Protein AF-A0A4D4JDH2-F1 (afdb_monomer)

pLDDT: mean 73.22, std 19.83, range [32.31, 95.69]

Solvent-accessible surface area (backbone atoms only — not comparable to full-atom values): 7506 Å² total; per-residue (Å²): 134,79,84,73,73,80,78,72,58,23,30,20,30,28,62,74,84,50,82,80,68,43,58,18,39,25,36,18,48,74,92,53,68,57,30,21,73,70,67,48,62,36,46,77,75,43,63,69,80,74,90,58,71,88,44,46,32,67,64,18,53,53,52,51,47,49,70,76,54,62,78,76,76,87,69,77,74,74,82,71,80,77,70,79,79,64,92,82,72,78,84,78,70,79,75,80,73,90,73,79,87,80,76,78,79,82,83,77,84,87,81,84,136

Radius of gyration: 23.18 Å; Cα contacts (8 Å, |Δi|>4): 120; chains: 1; bounding box: 55×38×65 Å

Structure (mmCIF, N/CA/C/O backbone):
data_AF-A0A4D4JDH2-F1
#
_entry.id   AF-A0A4D4JDH2-F1
#
loop_
_atom_site.group_PDB
_atom_site.id
_atom_site.type_symbol
_atom_site.label_atom_id
_atom_site.label_alt_id
_atom_site.label_comp_id
_atom_site.label_asym_id
_atom_site.label_entity_id
_atom_site.label_seq_id
_atom_site.pdbx_PDB_ins_code
_atom_site.Cartn_x
_atom_site.Cartn_y
_atom_site.Cartn_z
_atom_site.occupancy
_atom_site.B_iso_or_equiv
_atom_site.auth_seq_id
_atom_site.auth_comp_id
_atom_site.auth_asym_id
_atom_site.auth_atom_id
_atom_site.pdbx_PDB_model_num
ATOM 1 N N . MET A 1 1 ? 6.855 10.608 -24.614 1.00 42.31 1 MET A N 1
ATOM 2 C CA . MET A 1 1 ? 6.304 9.907 -23.436 1.00 42.31 1 MET A CA 1
ATOM 3 C C . MET A 1 1 ? 6.889 10.578 -22.211 1.00 42.31 1 MET A C 1
ATOM 5 O O . MET A 1 1 ? 8.093 10.489 -22.017 1.00 42.31 1 MET A O 1
ATOM 9 N N . GLN A 1 2 ? 6.097 11.364 -21.484 1.00 32.31 2 GLN A N 1
ATOM 10 C CA . GLN A 1 2 ? 6.559 11.938 -20.219 1.00 32.31 2 GLN A CA 1
ATOM 11 C C . GLN A 1 2 ? 6.645 10.816 -19.175 1.00 32.31 2 GLN A C 1
ATOM 13 O O . GLN A 1 2 ? 5.776 9.941 -19.187 1.00 32.31 2 GLN A O 1
ATOM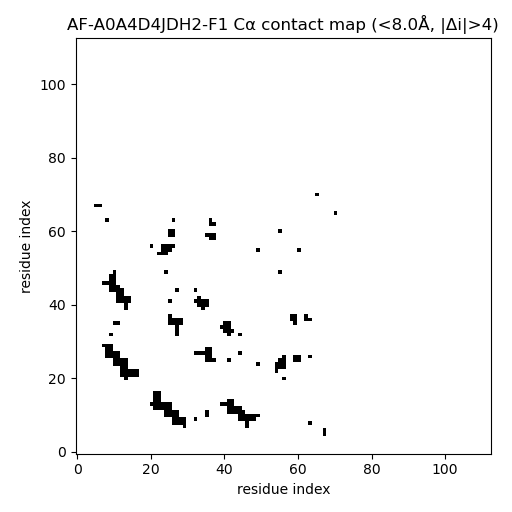 18 N N . PRO A 1 3 ? 7.657 10.815 -18.290 1.00 40.25 3 PRO A N 1
ATOM 19 C CA . PRO A 1 3 ? 7.612 9.990 -17.097 1.00 40.25 3 PRO A CA 1
ATOM 20 C C . PRO A 1 3 ? 6.413 10.469 -16.277 1.00 40.25 3 PRO A C 1
ATOM 22 O O . PRO A 1 3 ? 6.372 11.612 -15.825 1.00 40.25 3 PRO A O 1
ATOM 25 N N . THR A 1 4 ? 5.393 9.624 -16.164 1.00 45.22 4 THR A N 1
ATOM 26 C CA . THR A 1 4 ? 4.302 9.821 -15.212 1.00 45.22 4 THR A CA 1
ATOM 27 C C . THR A 1 4 ? 4.932 10.007 -13.836 1.00 45.22 4 THR A C 1
ATOM 29 O O . THR A 1 4 ? 5.779 9.196 -13.456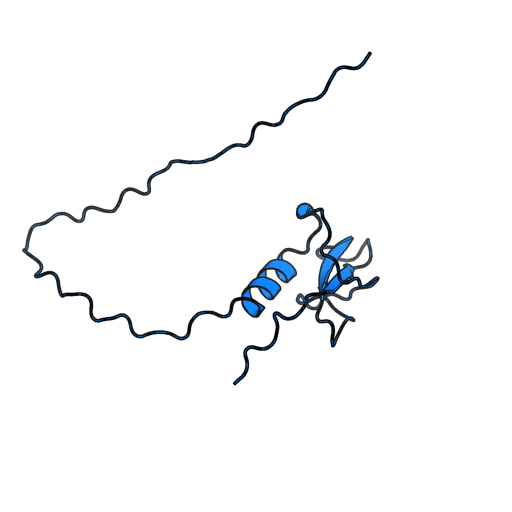 1.00 45.22 4 THR A O 1
ATOM 32 N N . SER A 1 5 ? 4.569 11.075 -13.116 1.00 43.47 5 SER A N 1
ATOM 33 C CA . SER A 1 5 ? 4.935 11.261 -11.706 1.00 43.47 5 SER A CA 1
ATOM 34 C C . SER A 1 5 ? 4.828 9.930 -10.956 1.00 43.47 5 SER A C 1
ATOM 36 O O . SER A 1 5 ? 3.904 9.170 -11.265 1.00 43.47 5 SER A O 1
ATOM 38 N N . PRO A 1 6 ? 5.736 9.619 -10.006 1.00 54.69 6 PRO A N 1
ATOM 39 C CA . PRO A 1 6 ? 5.629 8.385 -9.239 1.00 54.69 6 PRO A CA 1
ATOM 40 C C . PRO A 1 6 ? 4.218 8.331 -8.663 1.00 54.69 6 PRO A C 1
ATOM 42 O O . PRO A 1 6 ? 3.791 9.270 -7.990 1.00 54.69 6 PRO A O 1
ATOM 45 N N . VAL A 1 7 ? 3.474 7.289 -9.036 1.00 62.72 7 VAL A N 1
ATOM 46 C CA . VAL A 1 7 ? 2.085 7.103 -8.626 1.00 62.72 7 VAL A CA 1
ATOM 47 C C . VAL A 1 7 ? 2.080 7.169 -7.105 1.00 62.72 7 VAL A C 1
ATOM 49 O O . VAL A 1 7 ? 2.701 6.338 -6.444 1.00 62.72 7 VAL A O 1
ATOM 52 N N . GLY A 1 8 ? 1.482 8.225 -6.552 1.00 84.56 8 GLY A N 1
ATOM 53 C CA . GLY A 1 8 ? 1.417 8.408 -5.111 1.00 84.56 8 GLY A CA 1
ATOM 54 C C . GLY A 1 8 ? 0.525 7.320 -4.543 1.00 84.56 8 GLY A C 1
ATOM 55 O O . GLY A 1 8 ? -0.687 7.388 -4.699 1.00 84.56 8 GLY A O 1
ATOM 56 N N . TRP A 1 9 ? 1.113 6.288 -3.948 1.00 91.94 9 TRP A N 1
ATOM 57 C CA . TRP A 1 9 ? 0.355 5.203 -3.340 1.00 91.94 9 TRP A CA 1
ATOM 58 C C . TRP A 1 9 ? -0.438 5.702 -2.138 1.00 91.94 9 TRP A C 1
ATOM 60 O O . TRP A 1 9 ? 0.107 6.397 -1.281 1.00 91.94 9 TRP A O 1
ATOM 70 N N . TRP A 1 10 ? -1.702 5.301 -2.056 1.00 95.31 10 TRP A N 1
ATOM 71 C CA . TRP A 1 10 ? -2.514 5.456 -0.855 1.00 95.31 10 TRP A CA 1
ATOM 72 C C . TRP A 1 10 ? -2.497 4.165 -0.041 1.00 95.31 10 TRP A C 1
ATOM 74 O O . TRP A 1 10 ? -1.958 3.138 -0.465 1.00 95.31 10 TRP A O 1
ATOM 84 N N . TRP A 1 11 ? -3.078 4.220 1.149 1.00 95.19 11 TRP A N 1
ATOM 85 C CA . TRP A 1 11 ? -3.095 3.128 2.107 1.00 95.19 11 TRP A CA 1
ATOM 86 C C . TRP A 1 11 ? -4.485 2.976 2.702 1.00 95.19 11 TRP A C 1
ATOM 88 O O . TRP A 1 11 ? -5.167 3.969 2.907 1.00 95.19 11 TRP A O 1
ATOM 98 N N . GLY A 1 12 ? -4.900 1.753 3.006 1.00 94.19 12 GLY A N 1
ATOM 99 C CA . GLY A 1 12 ? -6.153 1.487 3.716 1.00 94.19 12 GLY A CA 1
ATOM 100 C C . GLY A 1 12 ? -6.044 0.240 4.580 1.00 94.19 12 GLY A C 1
ATOM 101 O O . GLY A 1 12 ? -5.135 -0.567 4.388 1.00 94.19 12 GLY A O 1
ATOM 102 N N . THR A 1 13 ? -6.947 0.049 5.536 1.00 93.25 13 THR A N 1
ATOM 103 C CA . THR A 1 13 ? -6.993 -1.189 6.339 1.00 93.25 13 THR A CA 1
ATOM 104 C C . THR A 1 13 ? -8.107 -2.106 5.870 1.00 93.25 13 THR A C 1
ATOM 106 O O . THR A 1 13 ? -9.135 -1.642 5.408 1.00 93.25 13 THR A O 1
ATOM 109 N N . ASN A 1 14 ? -7.953 -3.419 6.003 1.00 89.31 14 ASN A N 1
ATOM 110 C CA . ASN A 1 14 ? -9.099 -4.325 5.915 1.00 89.31 14 ASN A CA 1
ATOM 111 C C . ASN A 1 14 ? -9.683 -4.584 7.314 1.00 89.31 14 ASN A C 1
ATOM 113 O O . ASN A 1 14 ? -8.978 -4.498 8.324 1.00 89.31 14 ASN A O 1
ATOM 117 N N . ARG A 1 15 ? -10.979 -4.924 7.380 1.00 80.81 15 ARG A N 1
ATOM 118 C CA . ARG A 1 15 ? -11.674 -5.126 8.661 1.00 80.81 15 ARG A CA 1
ATOM 119 C C . ARG A 1 15 ? -10.946 -6.141 9.562 1.00 80.81 15 ARG A C 1
ATOM 121 O O . ARG A 1 15 ? -10.543 -7.207 9.080 1.00 80.81 15 ARG A O 1
ATOM 128 N N . PRO A 1 16 ? -10.853 -5.869 10.876 1.00 68.25 16 PRO A N 1
ATOM 129 C CA . PRO A 1 16 ? -10.431 -6.865 11.855 1.00 68.25 16 PRO A CA 1
ATOM 130 C C . PRO A 1 16 ? -11.367 -8.083 11.807 1.00 68.25 16 PRO A C 1
ATOM 132 O O . PRO A 1 16 ? -12.585 -7.921 11.767 1.00 68.25 16 PRO A O 1
ATOM 135 N N . GLY A 1 17 ? -10.810 -9.297 11.796 1.00 65.12 17 GLY A N 1
ATOM 136 C CA . GLY A 1 17 ? -11.586 -10.548 11.745 1.00 65.12 17 GLY A CA 1
ATOM 137 C C . GLY A 1 17 ? -11.899 -11.085 10.342 1.00 65.12 17 GLY A C 1
ATOM 138 O O . GLY A 1 17 ? -12.626 -12.068 10.220 1.00 65.12 17 GLY A O 1
ATOM 139 N N . GLY A 1 18 ? -11.353 -10.474 9.285 1.00 63.06 18 GLY A N 1
ATOM 140 C CA . GLY A 1 18 ? -11.290 -11.093 7.957 1.00 63.06 18 GLY A CA 1
ATOM 141 C C . GLY A 1 18 ? -10.343 -12.301 7.914 1.00 63.06 18 GLY A C 1
ATOM 142 O O . GLY A 1 18 ? -9.695 -12.633 8.902 1.00 63.06 18 GLY A O 1
ATOM 143 N N . THR A 1 19 ? -10.244 -12.954 6.756 1.00 70.94 19 THR A N 1
ATOM 144 C CA . THR A 1 19 ? -9.375 -14.125 6.565 1.00 70.94 19 THR A CA 1
ATOM 145 C C . THR A 1 19 ? -7.888 -13.739 6.579 1.00 70.94 19 THR A C 1
ATOM 147 O O . THR A 1 19 ? -7.239 -13.735 7.622 1.00 70.94 19 THR A O 1
ATOM 150 N N . PHE A 1 20 ? -7.334 -13.400 5.414 1.00 76.75 20 PHE A N 1
ATOM 151 C CA . PHE A 1 20 ? -5.919 -13.105 5.222 1.00 76.75 20 PHE A CA 1
ATOM 152 C C . PHE A 1 20 ? -5.600 -11.645 5.541 1.00 76.75 20 PHE A C 1
ATOM 154 O O . PHE A 1 20 ? -6.341 -10.730 5.180 1.00 76.75 20 PHE A O 1
ATOM 161 N N . TYR A 1 21 ? -4.462 -11.435 6.211 1.00 78.81 21 TYR A N 1
ATOM 162 C CA . TYR A 1 21 ? -3.899 -10.110 6.489 1.00 78.81 21 TYR A CA 1
ATOM 163 C C . TYR A 1 21 ? -4.869 -9.138 7.183 1.00 78.81 21 TYR A C 1
ATOM 165 O O . TYR A 1 21 ? -4.755 -7.933 6.990 1.00 78.81 21 TYR A O 1
ATOM 173 N N . ALA A 1 22 ? -5.829 -9.642 7.966 1.00 82.50 22 ALA A N 1
ATOM 174 C CA . ALA A 1 22 ? -6.817 -8.818 8.662 1.00 82.50 22 ALA A CA 1
ATOM 175 C C . ALA A 1 22 ? -6.158 -7.770 9.573 1.00 82.50 22 ALA A C 1
ATOM 177 O O . ALA A 1 22 ? -5.215 -8.077 10.306 1.00 82.50 22 ALA A O 1
ATOM 178 N N . GLY A 1 23 ? -6.659 -6.534 9.523 1.00 85.19 23 GLY A N 1
ATOM 179 C CA . GLY A 1 23 ? -6.138 -5.400 10.287 1.00 85.19 23 GLY A CA 1
ATOM 180 C C . GLY A 1 23 ? -4.785 -4.869 9.804 1.00 85.19 23 GLY A C 1
ATOM 181 O O . GLY A 1 23 ? -4.218 -3.986 10.449 1.00 85.19 23 GLY A O 1
ATOM 182 N N . ARG A 1 24 ? -4.244 -5.387 8.694 1.00 91.94 24 ARG A N 1
ATOM 183 C CA . ARG A 1 24 ? -3.017 -4.858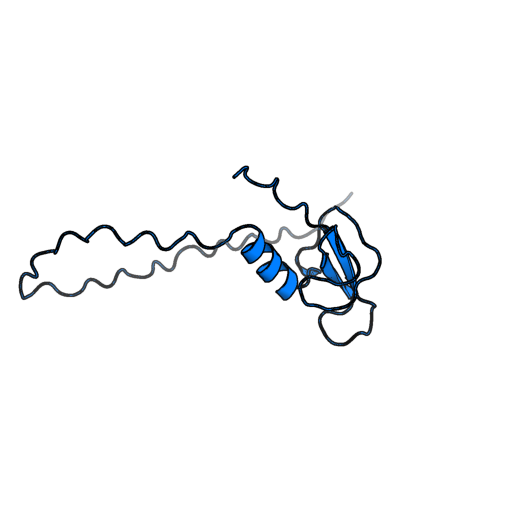 8.088 1.00 91.94 24 ARG A CA 1
ATOM 184 C C . ARG A 1 24 ? -3.340 -3.708 7.144 1.00 91.94 24 ARG A C 1
ATOM 186 O O . ARG A 1 24 ? -4.433 -3.627 6.590 1.00 91.94 24 ARG A O 1
ATOM 193 N N . ALA A 1 25 ? -2.359 -2.836 6.949 1.00 94.38 25 ALA A N 1
ATOM 194 C CA . ALA A 1 25 ? -2.429 -1.775 5.962 1.00 94.38 25 ALA A CA 1
ATOM 195 C C . ALA A 1 25 ? -2.083 -2.312 4.569 1.00 94.38 25 ALA A C 1
ATOM 197 O O . ALA A 1 25 ? -1.064 -2.975 4.367 1.00 94.38 25 ALA A O 1
ATOM 198 N N . HIS A 1 26 ? -2.926 -1.997 3.601 1.00 95.38 26 HIS A N 1
ATOM 199 C CA . HIS A 1 26 ? -2.822 -2.378 2.202 1.00 95.38 26 HIS A CA 1
ATOM 200 C C . HIS A 1 26 ? -2.460 -1.161 1.371 1.00 95.38 26 HIS A C 1
ATOM 202 O O . HIS A 1 26 ? -2.873 -0.054 1.700 1.00 95.38 26 HIS A O 1
ATOM 208 N N . VAL A 1 27 ? -1.708 -1.376 0.294 1.00 95.69 27 VAL A N 1
ATOM 209 C CA . VAL A 1 27 ? -1.432 -0.336 -0.702 1.00 95.69 27 VAL A CA 1
ATOM 210 C C . VAL A 1 27 ? -2.635 -0.223 -1.621 1.00 95.69 27 VAL A C 1
ATOM 212 O O . VAL A 1 27 ? -3.161 -1.243 -2.059 1.00 95.69 27 VAL A O 1
ATOM 215 N N . VAL A 1 28 ? -3.049 1.002 -1.911 1.00 95.56 28 VAL A N 1
ATOM 216 C CA . VAL A 1 28 ? -4.285 1.334 -2.611 1.00 95.56 28 VAL A CA 1
ATOM 217 C C . VAL A 1 28 ? -3.973 2.286 -3.764 1.00 95.56 28 VAL A C 1
ATOM 219 O O . VAL A 1 28 ? -3.154 3.200 -3.632 1.00 95.56 28 VAL A O 1
ATOM 222 N N . GLN A 1 29 ? -4.627 2.065 -4.903 1.00 93.19 29 GLN A N 1
ATOM 223 C CA . GLN A 1 29 ? -4.584 2.982 -6.037 1.00 93.19 29 GLN A CA 1
ATOM 224 C C . GLN A 1 29 ? -5.496 4.196 -5.775 1.00 93.19 29 GLN A C 1
ATOM 226 O O . GLN A 1 29 ? -6.667 3.991 -5.449 1.00 93.19 29 GLN A O 1
ATOM 231 N N . PRO A 1 30 ? -5.010 5.448 -5.911 1.00 90.56 30 PRO A N 1
ATOM 232 C CA . PRO A 1 30 ? -5.817 6.639 -5.620 1.00 90.56 30 PRO A CA 1
ATOM 233 C C . PRO A 1 30 ? -7.082 6.767 -6.473 1.00 90.56 30 PRO A C 1
ATOM 235 O O . PRO A 1 30 ? -8.096 7.282 -6.011 1.00 90.56 30 PRO A O 1
ATOM 238 N N . ASP A 1 31 ? -7.033 6.299 -7.720 1.00 89.81 31 ASP A N 1
ATOM 239 C CA . ASP A 1 31 ? -8.154 6.316 -8.659 1.00 89.81 31 ASP A CA 1
ATOM 240 C C . ASP A 1 31 ? -9.204 5.237 -8.357 1.00 89.81 31 ASP A C 1
ATOM 242 O O . ASP A 1 31 ? -10.360 5.383 -8.756 1.00 89.81 31 ASP A O 1
ATOM 246 N N . GLN A 1 32 ? -8.837 4.181 -7.621 1.00 87.06 32 GLN A N 1
ATOM 247 C CA . GLN A 1 32 ? -9.740 3.089 -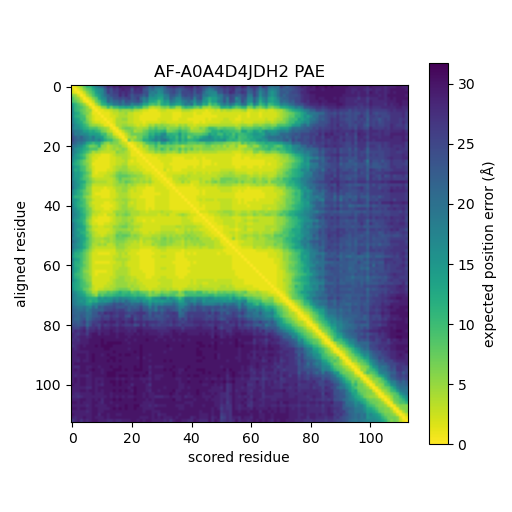7.241 1.00 87.06 32 GLN A CA 1
ATOM 248 C C . GLN A 1 32 ? -9.561 2.666 -5.774 1.00 87.06 32 GLN A C 1
ATOM 250 O O . GLN A 1 32 ? -9.120 1.549 -5.486 1.00 87.06 32 GLN A O 1
ATOM 255 N N . PRO A 1 33 ? -9.958 3.513 -4.804 1.00 87.75 33 PRO A N 1
ATOM 256 C CA . PRO A 1 33 ? -9.589 3.319 -3.409 1.00 87.75 33 PRO A CA 1
ATOM 257 C C . PRO A 1 33 ? -10.477 2.329 -2.635 1.00 87.75 33 PRO A C 1
ATOM 259 O O . PRO A 1 33 ? -10.660 2.462 -1.430 1.00 87.75 33 PRO A O 1
ATOM 262 N N . MET A 1 34 ? -11.077 1.352 -3.317 1.00 91.06 34 MET A N 1
ATOM 263 C CA . MET A 1 34 ? -12.019 0.395 -2.710 1.00 91.06 34 MET A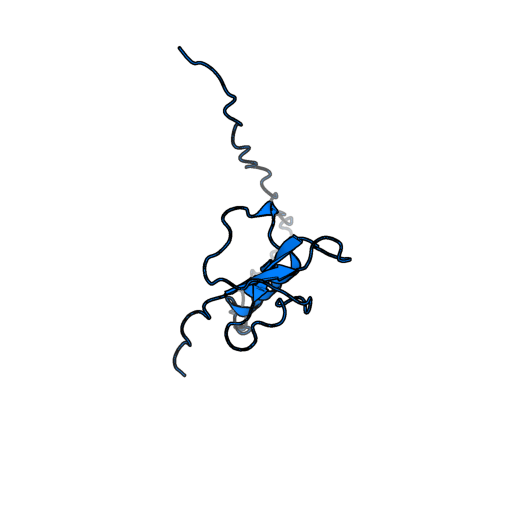 CA 1
ATOM 264 C C . MET A 1 34 ? -11.352 -0.927 -2.308 1.00 91.06 34 MET A C 1
ATOM 266 O O . MET A 1 34 ? -11.882 -1.674 -1.483 1.00 91.06 34 MET A O 1
ATOM 270 N N . ALA A 1 35 ? -10.189 -1.227 -2.885 1.00 93.81 35 ALA A N 1
ATOM 271 C CA . ALA A 1 35 ? -9.442 -2.447 -2.622 1.00 93.81 35 ALA A CA 1
ATOM 272 C C . ALA A 1 35 ? -7.938 -2.171 -2.572 1.00 93.81 35 ALA A C 1
ATOM 274 O O . ALA A 1 35 ? -7.424 -1.263 -3.227 1.00 93.81 35 ALA A O 1
ATOM 275 N N . GLY A 1 36 ? -7.229 -2.985 -1.794 1.00 94.31 36 GLY A N 1
ATOM 276 C CA . GLY A 1 36 ? -5.780 -3.044 -1.870 1.00 94.31 36 GLY A CA 1
ATOM 277 C C . GLY A 1 36 ? -5.323 -3.660 -3.192 1.00 94.31 36 GLY A C 1
ATOM 278 O O . GLY A 1 36 ? -6.083 -4.373 -3.846 1.00 94.31 36 GLY A O 1
ATOM 279 N N . LEU A 1 37 ? -4.051 -3.482 -3.548 1.00 94.75 37 LEU A N 1
ATOM 280 C CA . LEU A 1 37 ? -3.453 -4.123 -4.728 1.00 94.75 37 LEU A CA 1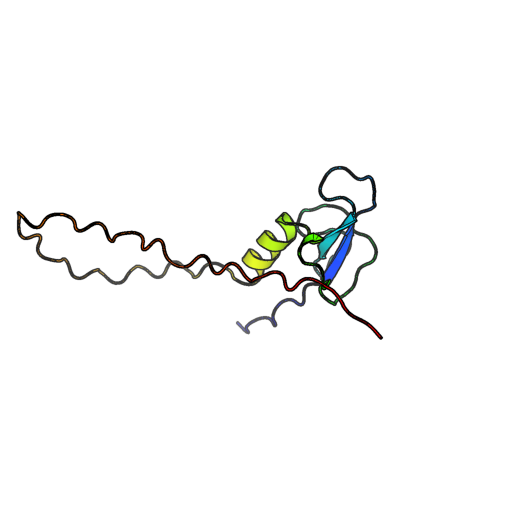
ATOM 281 C C . LEU A 1 37 ? -3.590 -5.655 -4.715 1.00 94.75 37 LEU A C 1
ATOM 283 O O . LEU A 1 37 ? -3.662 -6.277 -5.769 1.00 94.75 37 LEU A O 1
ATOM 287 N N . CYS A 1 38 ? -3.665 -6.265 -3.529 1.00 93.75 38 CYS A N 1
ATOM 288 C CA . CYS A 1 38 ? -3.922 -7.698 -3.361 1.00 93.75 38 CYS A CA 1
ATOM 289 C C . CYS A 1 38 ? -5.378 -8.122 -3.657 1.00 93.75 38 CYS A C 1
ATOM 291 O O . CYS A 1 38 ? -5.703 -9.302 -3.555 1.00 93.75 38 CYS A O 1
ATOM 293 N N . GLY A 1 39 ? -6.271 -7.181 -3.977 1.00 92.19 39 GLY A N 1
ATOM 294 C CA . GLY A 1 39 ? -7.689 -7.424 -4.251 1.00 92.19 39 GLY A CA 1
ATOM 295 C C . GLY A 1 39 ? -8.578 -7.517 -3.009 1.00 92.19 39 GLY A C 1
ATOM 296 O O . GLY A 1 39 ? -9.794 -7.643 -3.140 1.00 92.19 39 GLY A O 1
ATOM 297 N N . LEU A 1 40 ? -8.012 -7.440 -1.799 1.00 92.50 40 LEU A N 1
ATOM 298 C CA . LEU A 1 40 ? -8.807 -7.425 -0.573 1.00 92.50 40 LEU A CA 1
ATOM 299 C C . LEU A 1 40 ? -9.495 -6.066 -0.376 1.00 92.50 40 LEU A C 1
ATOM 301 O O . LEU A 1 40 ? -8.874 -5.029 -0.625 1.00 92.50 40 LEU A O 1
ATOM 305 N N . PRO A 1 41 ? -10.750 -6.054 0.108 1.00 92.06 41 PRO A N 1
ATOM 306 C CA . PRO A 1 41 ? -11.467 -4.816 0.372 1.00 92.06 41 PRO A CA 1
ATOM 307 C C . PRO A 1 41 ? -10.785 -4.036 1.495 1.00 92.06 41 PRO A C 1
ATOM 309 O O . PRO A 1 41 ? -10.358 -4.616 2.499 1.00 92.06 41 PRO A O 1
ATOM 312 N N . VAL A 1 42 ? -10.730 -2.717 1.334 1.00 92.69 42 VAL A N 1
ATOM 313 C CA . VAL A 1 42 ? -10.164 -1.800 2.328 1.00 92.69 42 VAL A CA 1
ATOM 314 C C . VAL A 1 42 ? -11.203 -0.775 2.776 1.00 92.69 42 VAL A C 1
ATOM 316 O O . VAL A 1 42 ? -12.125 -0.428 2.044 1.00 92.69 42 VAL A O 1
ATOM 319 N N . SER A 1 43 ? -11.047 -0.301 4.000 1.00 89.62 43 SER A N 1
ATOM 320 C CA . SER A 1 43 ? -11.709 0.853 4.588 1.00 89.62 43 SER A CA 1
ATOM 321 C C . SER A 1 43 ? -10.656 1.829 5.102 1.00 89.62 43 SER A C 1
ATOM 323 O O . SER A 1 43 ? -9.483 1.466 5.232 1.00 89.62 43 SER A O 1
ATOM 325 N N . ASP A 1 44 ? -11.107 3.049 5.409 1.00 88.75 44 ASP A N 1
ATOM 326 C CA . ASP A 1 44 ? -10.300 4.111 6.012 1.00 88.75 44 ASP A CA 1
ATOM 327 C C . ASP A 1 44 ? -9.056 4.382 5.164 1.00 88.75 44 ASP A C 1
ATOM 329 O O . ASP A 1 44 ? -7.992 3.868 5.454 1.00 88.75 44 ASP A O 1
ATOM 333 N N . VAL A 1 45 ? -9.186 5.112 4.057 1.00 93.44 45 VAL A N 1
ATOM 334 C CA . VAL A 1 45 ? -8.065 5.319 3.127 1.00 93.44 45 VAL A CA 1
ATOM 335 C C . VAL A 1 45 ? -7.334 6.620 3.452 1.00 93.44 45 VAL A C 1
ATOM 337 O O . VAL A 1 45 ? -7.967 7.645 3.701 1.00 93.44 45 VAL A O 1
ATOM 340 N N . TRP A 1 46 ? -6.003 6.589 3.451 1.00 93.69 46 TRP A N 1
ATOM 341 C CA . TRP A 1 46 ? -5.145 7.731 3.758 1.00 93.69 46 TRP A CA 1
ATOM 342 C C . TRP A 1 46 ? -3.883 7.739 2.876 1.00 93.69 46 TRP A C 1
ATOM 344 O O . TRP A 1 46 ? -3.433 6.707 2.383 1.00 93.69 46 TRP A O 1
ATOM 354 N N . GLU A 1 47 ? -3.290 8.915 2.660 1.00 92.50 47 GLU A N 1
ATOM 355 C CA . GLU A 1 47 ? -2.162 9.074 1.723 1.00 92.50 47 GLU A CA 1
ATOM 356 C C . GLU A 1 47 ? -0.817 8.644 2.326 1.00 92.50 47 GLU A C 1
ATOM 358 O O . GLU A 1 47 ? 0.049 8.091 1.650 1.00 92.50 47 GLU A O 1
ATOM 363 N N . LEU A 1 48 ? -0.621 8.906 3.620 1.00 89.75 48 LEU A N 1
ATOM 364 C CA . LEU A 1 48 ? 0.668 8.709 4.277 1.00 89.75 48 LEU A CA 1
ATOM 365 C C . LEU A 1 48 ? 0.945 7.238 4.588 1.00 89.75 48 LEU A C 1
ATOM 367 O O . LEU A 1 48 ? 0.133 6.534 5.178 1.00 89.75 48 LEU A O 1
ATOM 371 N N . ARG A 1 49 ? 2.154 6.769 4.288 1.00 89.19 49 ARG A N 1
ATOM 372 C CA . ARG A 1 49 ? 2.550 5.407 4.653 1.00 89.19 49 ARG A CA 1
ATOM 373 C C . ARG A 1 49 ? 2.522 5.213 6.180 1.00 89.19 49 ARG A C 1
ATOM 375 O O . ARG A 1 49 ? 3.110 6.025 6.895 1.00 89.19 49 ARG A O 1
ATOM 382 N N . PRO A 1 50 ? 1.927 4.119 6.690 1.00 87.44 50 PRO A N 1
ATOM 383 C CA . PRO A 1 50 ? 2.007 3.776 8.105 1.00 87.44 50 PRO A CA 1
ATOM 384 C C . PRO A 1 50 ? 3.460 3.598 8.569 1.00 87.44 50 PRO A C 1
ATOM 386 O O . PRO A 1 50 ? 4.250 2.975 7.855 1.00 87.44 50 PRO A O 1
ATOM 389 N N . PRO A 1 51 ? 3.817 4.073 9.773 1.00 85.50 51 PRO A N 1
ATOM 390 C CA . PRO A 1 51 ? 5.194 4.015 10.265 1.00 85.50 51 PRO A CA 1
ATOM 391 C C . PRO A 1 51 ? 5.649 2.594 10.637 1.00 85.50 51 PRO A C 1
ATOM 393 O O . PRO A 1 51 ? 6.844 2.324 10.629 1.00 85.50 51 PRO A O 1
ATOM 396 N N . SER A 1 52 ? 4.708 1.693 10.938 1.00 87.94 52 SER A N 1
ATOM 397 C CA . SER A 1 52 ? 4.957 0.311 11.371 1.00 87.94 52 SER A CA 1
ATOM 398 C C . SER A 1 52 ? 5.021 -0.666 10.185 1.00 87.94 52 SER A C 1
ATOM 400 O O . SER A 1 52 ? 3.963 -1.089 9.698 1.00 87.94 52 SER A O 1
ATOM 402 N N . PRO A 1 53 ? 6.215 -1.070 9.707 1.00 85.25 53 PRO A N 1
ATOM 403 C CA . PRO A 1 53 ? 6.354 -1.976 8.565 1.00 85.25 53 PRO A CA 1
ATOM 404 C C . PRO A 1 53 ? 5.747 -3.367 8.809 1.00 85.25 53 PRO A C 1
ATOM 406 O O . PRO A 1 53 ? 5.231 -3.990 7.884 1.00 85.25 53 PRO A O 1
ATOM 409 N N . GLU A 1 54 ? 5.747 -3.848 10.051 1.00 85.94 54 GLU A N 1
ATOM 410 C CA . GLU A 1 54 ? 5.210 -5.150 10.453 1.00 85.94 54 GLU A CA 1
ATOM 411 C C . GLU A 1 54 ? 3.692 -5.268 10.261 1.00 85.94 54 GLU A C 1
ATOM 413 O O . GLU A 1 54 ? 3.160 -6.377 10.139 1.00 85.94 54 GLU A O 1
ATOM 418 N N . ARG A 1 55 ? 2.997 -4.125 10.186 1.00 89.00 55 ARG A N 1
ATOM 419 C CA . ARG A 1 55 ? 1.549 -4.039 9.962 1.00 89.00 55 ARG A CA 1
ATOM 420 C C . ARG A 1 55 ? 1.173 -3.889 8.494 1.00 89.00 55 ARG A C 1
ATOM 422 O O . ARG A 1 55 ? -0.011 -3.786 8.196 1.00 89.00 55 ARG A O 1
ATOM 429 N N . LEU A 1 56 ? 2.135 -3.890 7.575 1.00 93.38 56 LEU A N 1
ATOM 430 C CA . LEU A 1 56 ? 1.847 -3.818 6.146 1.00 93.38 56 LEU A CA 1
ATOM 431 C C . LEU A 1 56 ? 1.449 -5.198 5.601 1.00 93.38 56 LEU A C 1
ATOM 433 O O . LEU A 1 56 ? 1.890 -6.246 6.089 1.00 93.38 56 LEU A O 1
ATOM 437 N N . CYS A 1 57 ? 0.587 -5.200 4.589 1.00 94.25 57 CYS A N 1
ATOM 438 C CA . CYS A 1 57 ? 0.254 -6.378 3.804 1.00 94.25 57 CYS A CA 1
ATOM 439 C C . CYS A 1 57 ? 1.435 -6.713 2.873 1.00 94.25 57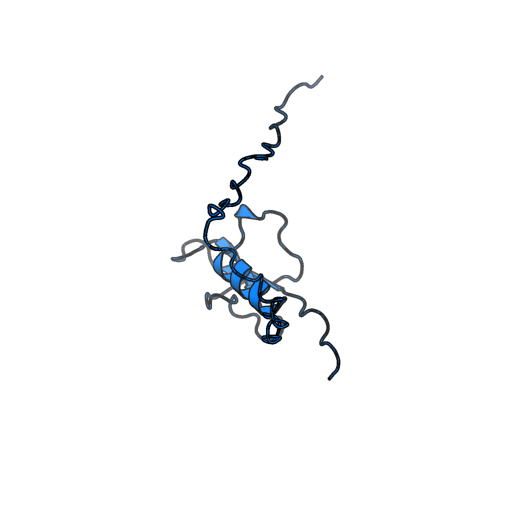 CYS A C 1
ATOM 441 O O . CYS A 1 57 ? 1.794 -5.879 2.036 1.00 94.25 57 CYS A O 1
ATOM 443 N N . PRO A 1 58 ? 2.054 -7.901 2.999 1.00 93.81 58 PRO A N 1
ATOM 444 C CA . PRO A 1 58 ? 3.256 -8.241 2.240 1.00 93.81 58 PRO A CA 1
ATOM 445 C C . PRO A 1 58 ? 2.997 -8.306 0.729 1.00 93.81 58 PRO A C 1
ATOM 447 O O . PRO A 1 58 ? 3.814 -7.802 -0.039 1.00 93.81 58 PRO A O 1
ATOM 450 N N . ASP A 1 59 ? 1.844 -8.827 0.304 1.00 95.06 59 ASP A N 1
ATOM 451 C CA . ASP A 1 59 ? 1.486 -8.920 -1.117 1.00 95.06 59 ASP A CA 1
ATOM 452 C C . ASP A 1 59 ? 1.367 -7.533 -1.750 1.00 95.06 59 ASP A C 1
ATOM 454 O O . ASP A 1 59 ? 1.936 -7.264 -2.808 1.00 95.06 59 ASP A O 1
ATOM 458 N N . CYS A 1 60 ? 0.698 -6.608 -1.056 1.00 94.62 60 CYS A N 1
ATOM 459 C CA . CYS A 1 60 ? 0.599 -5.217 -1.485 1.00 94.62 60 CYS A CA 1
ATOM 460 C C . CYS A 1 60 ? 1.976 -4.549 -1.600 1.00 94.62 60 CYS A C 1
ATOM 462 O O . CYS A 1 60 ? 2.192 -3.785 -2.537 1.00 94.62 60 CYS A O 1
ATOM 464 N N . CYS A 1 61 ? 2.915 -4.839 -0.691 1.00 93.00 61 CYS A N 1
ATOM 465 C CA . CYS A 1 61 ? 4.276 -4.305 -0.767 1.00 93.00 61 CYS A CA 1
ATOM 466 C C . CYS A 1 61 ? 5.011 -4.784 -2.027 1.00 93.00 61 CYS A C 1
ATOM 468 O O . CYS A 1 61 ? 5.628 -3.972 -2.716 1.00 93.00 61 CYS A O 1
ATOM 470 N N . VAL A 1 62 ? 4.936 -6.080 -2.351 1.00 93.44 62 VAL A N 1
ATOM 471 C CA . VAL A 1 62 ? 5.580 -6.634 -3.555 1.00 93.44 62 VAL A CA 1
ATOM 472 C C . VAL A 1 62 ? 4.952 -6.049 -4.816 1.00 93.44 62 VAL A C 1
ATOM 474 O O . VAL A 1 62 ? 5.670 -5.559 -5.686 1.00 93.44 62 VAL A O 1
ATOM 477 N N . LEU A 1 63 ? 3.620 -6.027 -4.896 1.00 94.06 63 LEU A N 1
ATOM 478 C CA . LEU A 1 63 ? 2.902 -5.484 -6.050 1.00 94.06 63 LEU A CA 1
ATOM 479 C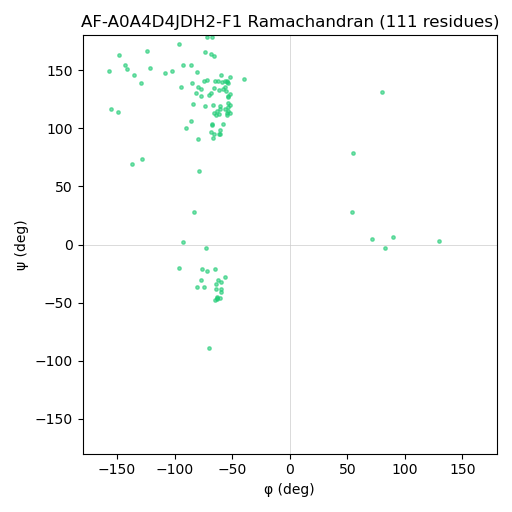 C . LEU A 1 63 ? 3.225 -3.999 -6.268 1.00 94.06 63 LEU A C 1
ATOM 481 O O . LEU A 1 63 ? 3.579 -3.607 -7.381 1.00 94.06 63 LEU A O 1
ATOM 485 N N . ALA A 1 64 ? 3.208 -3.189 -5.207 1.00 92.00 64 ALA A N 1
ATOM 486 C CA . ALA A 1 64 ? 3.564 -1.773 -5.282 1.00 92.00 64 ALA A CA 1
ATOM 487 C C . ALA A 1 64 ? 5.004 -1.564 -5.772 1.00 92.00 64 ALA A C 1
ATOM 489 O O . ALA A 1 64 ? 5.250 -0.692 -6.607 1.00 92.00 64 ALA A O 1
ATOM 490 N N . MET A 1 65 ? 5.953 -2.386 -5.309 1.00 91.00 65 MET A N 1
ATOM 491 C CA . MET A 1 65 ? 7.339 -2.351 -5.784 1.00 91.00 65 MET A CA 1
ATOM 492 C C . MET A 1 65 ? 7.437 -2.697 -7.271 1.00 91.00 65 MET A C 1
ATOM 494 O O . MET A 1 65 ? 8.079 -1.961 -8.013 1.00 91.00 65 MET A O 1
ATOM 498 N N . THR A 1 66 ? 6.766 -3.758 -7.729 1.00 90.19 66 THR A N 1
ATOM 499 C CA . THR A 1 66 ? 6.786 -4.143 -9.153 1.00 90.19 66 THR A CA 1
ATOM 500 C C . THR A 1 66 ? 6.159 -3.088 -10.064 1.00 90.19 66 THR A C 1
ATOM 502 O O . THR A 1 66 ? 6.635 -2.878 -11.176 1.00 90.19 66 THR A O 1
ATOM 505 N N . ALA A 1 67 ? 5.129 -2.389 -9.583 1.00 88.62 67 ALA A N 1
ATOM 506 C CA . ALA A 1 67 ? 4.489 -1.305 -10.318 1.00 88.62 67 ALA A CA 1
ATOM 507 C C . ALA A 1 67 ? 5.340 -0.024 -10.334 1.00 88.62 67 ALA A C 1
ATOM 509 O O . ALA A 1 67 ? 5.377 0.679 -11.340 1.00 88.62 67 ALA A O 1
ATOM 510 N N . SER A 1 68 ? 6.041 0.273 -9.236 1.00 88.06 68 SER A N 1
ATOM 511 C CA . SER A 1 68 ? 6.891 1.469 -9.116 1.00 88.06 68 SER A CA 1
ATOM 512 C C . SER A 1 68 ? 8.227 1.316 -9.846 1.00 88.06 68 SER A C 1
ATOM 514 O O . SER A 1 68 ? 8.790 2.296 -10.328 1.00 88.06 68 SER A O 1
ATOM 516 N N . TYR A 1 69 ? 8.729 0.084 -9.926 1.00 87.06 69 TYR A N 1
ATOM 517 C CA . TYR A 1 69 ? 10.015 -0.263 -10.519 1.00 87.06 69 TYR A CA 1
ATOM 518 C C . TYR A 1 69 ? 9.817 -1.393 -11.534 1.00 87.06 69 TYR A C 1
ATOM 520 O O . TYR A 1 69 ? 10.159 -2.546 -11.249 1.00 87.06 69 TYR A O 1
ATOM 528 N N . PRO A 1 70 ? 9.240 -1.092 -12.713 1.00 79.62 70 PRO A N 1
ATOM 529 C CA . PRO A 1 70 ? 9.086 -2.094 -13.752 1.00 79.62 70 PRO A CA 1
ATOM 530 C C . PRO A 1 70 ? 10.464 -2.639 -14.157 1.00 79.62 70 PRO A C 1
ATOM 532 O O . PRO A 1 70 ? 11.449 -1.890 -14.153 1.00 79.62 70 PRO A O 1
ATOM 535 N N . PRO A 1 71 ? 10.561 -3.934 -14.509 1.00 78.75 71 PRO A N 1
ATOM 536 C CA . PRO A 1 71 ? 11.817 -4.506 -14.964 1.00 78.75 71 PRO A CA 1
ATOM 537 C C . PRO A 1 71 ? 12.332 -3.716 -16.166 1.00 78.75 71 PRO A C 1
ATOM 539 O O . PRO A 1 71 ? 11.557 -3.312 -17.038 1.00 78.75 71 PRO A O 1
ATOM 542 N N . PHE A 1 72 ? 13.649 -3.504 -16.217 1.00 73.38 72 PHE A N 1
ATOM 543 C CA . PHE A 1 72 ? 14.263 -2.910 -17.395 1.00 73.38 72 PHE A CA 1
ATOM 544 C C . PHE A 1 72 ? 13.877 -3.737 -18.626 1.00 73.38 72 PHE A C 1
ATOM 546 O O . PHE A 1 72 ? 13.848 -4.972 -18.542 1.00 73.38 72 PHE A O 1
ATOM 553 N N . PRO A 1 73 ? 13.590 -3.087 -19.769 1.00 75.81 73 PRO A N 1
ATOM 554 C CA . PRO A 1 73 ? 13.449 -3.821 -21.015 1.00 75.81 73 PRO A CA 1
ATOM 555 C C . PRO A 1 73 ? 14.699 -4.689 -21.194 1.00 75.81 73 PRO A C 1
ATOM 557 O O . PRO A 1 73 ? 15.784 -4.259 -20.788 1.00 75.81 73 PRO A O 1
ATOM 560 N N . PRO A 1 74 ? 14.574 -5.904 -21.751 1.00 73.50 74 PRO A N 1
ATOM 561 C CA . PRO A 1 74 ? 15.720 -6.771 -21.955 1.00 73.50 74 PRO A CA 1
ATOM 562 C C . PRO A 1 74 ? 16.689 -6.070 -22.905 1.00 73.50 74 PRO A C 1
ATOM 564 O O . PRO A 1 74 ? 16.545 -6.123 -24.124 1.00 73.50 74 PRO A O 1
ATOM 567 N N . THR A 1 75 ? 17.678 -5.379 -22.347 1.00 68.25 75 THR A N 1
ATOM 568 C CA . THR A 1 75 ? 18.829 -4.929 -23.106 1.00 68.25 75 THR A CA 1
ATOM 569 C C . THR A 1 75 ? 19.553 -6.208 -23.503 1.00 68.25 75 THR A C 1
ATOM 571 O O . THR A 1 75 ? 19.913 -6.982 -22.608 1.00 68.25 75 THR A O 1
ATOM 574 N N . PRO A 1 76 ? 19.738 -6.499 -24.803 1.00 71.00 76 PRO A N 1
ATOM 575 C CA . PRO A 1 76 ? 20.552 -7.636 -25.193 1.00 71.00 76 PRO A CA 1
ATOM 576 C C . PRO A 1 76 ? 21.902 -7.483 -24.498 1.00 71.00 76 PRO A C 1
ATOM 578 O O . PRO A 1 76 ? 22.512 -6.412 -24.554 1.00 71.00 76 PRO A O 1
ATOM 581 N N . ALA A 1 77 ? 22.323 -8.527 -23.780 1.00 69.69 77 ALA A N 1
ATOM 582 C CA . ALA A 1 77 ? 23.615 -8.513 -23.121 1.00 69.69 77 ALA A CA 1
ATOM 583 C C . ALA A 1 77 ? 24.669 -8.137 -24.176 1.00 69.69 77 ALA A C 1
ATOM 585 O O . ALA A 1 77 ? 24.662 -8.733 -25.262 1.00 69.69 77 ALA A O 1
ATOM 586 N N . PRO A 1 78 ? 25.549 -7.152 -23.912 1.00 69.06 78 PRO A N 1
ATOM 587 C CA . PRO A 1 78 ? 26.665 -6.914 -24.809 1.00 69.06 78 PRO A CA 1
ATOM 588 C C . PRO A 1 78 ? 27.417 -8.242 -24.961 1.00 69.06 78 PRO A C 1
ATOM 590 O O . PRO A 1 78 ? 27.532 -8.981 -23.974 1.00 69.06 78 PRO A O 1
ATOM 593 N N . PRO A 1 79 ? 27.880 -8.595 -26.173 1.00 70.81 79 PRO A N 1
ATOM 594 C CA . PRO A 1 79 ? 28.579 -9.851 -26.384 1.00 70.81 79 PRO A CA 1
ATOM 595 C C . PRO A 1 79 ? 29.736 -9.919 -25.390 1.00 70.81 79 PRO A C 1
ATOM 597 O O . PRO A 1 79 ? 30.647 -9.090 -25.430 1.00 70.81 79 PRO A O 1
ATOM 600 N N . LEU A 1 80 ? 29.670 -10.875 -24.459 1.00 69.69 80 LEU A N 1
ATOM 601 C CA . LEU A 1 80 ? 30.772 -11.122 -23.541 1.00 69.69 80 LEU A CA 1
ATOM 602 C C . LEU A 1 80 ? 32.015 -11.372 -24.402 1.00 69.69 80 LEU A C 1
ATOM 604 O O . LEU A 1 80 ? 31.927 -12.168 -25.348 1.00 69.69 80 LEU A O 1
ATOM 608 N N . PRO A 1 81 ? 33.164 -10.730 -24.122 1.00 64.31 81 PRO A N 1
ATOM 609 C CA . PRO A 1 81 ? 34.396 -11.105 -24.786 1.00 64.31 81 PRO A CA 1
ATOM 610 C C . PRO A 1 81 ? 34.587 -12.594 -24.521 1.00 64.31 81 PRO A C 1
ATOM 612 O O . PRO A 1 81 ? 34.676 -13.031 -23.371 1.00 64.31 81 PRO A O 1
ATOM 615 N N . ARG A 1 82 ? 34.560 -13.384 -25.597 1.00 61.91 82 ARG A N 1
ATOM 616 C CA . ARG A 1 82 ? 34.761 -14.827 -25.553 1.00 61.91 82 ARG A CA 1
ATOM 617 C C . ARG A 1 82 ? 36.156 -15.038 -24.980 1.00 61.91 82 ARG A C 1
ATOM 619 O O . ARG A 1 82 ? 37.140 -14.952 -25.709 1.00 61.91 82 ARG A O 1
ATOM 626 N N . ARG A 1 83 ? 36.256 -15.249 -23.664 1.00 62.53 83 ARG A N 1
ATOM 627 C CA . ARG A 1 83 ? 37.488 -15.722 -23.035 1.00 62.53 83 ARG A CA 1
ATOM 628 C C . ARG A 1 83 ? 37.835 -16.990 -23.798 1.00 62.53 83 ARG A C 1
ATOM 630 O O . ARG A 1 83 ? 37.054 -17.941 -23.778 1.00 62.53 83 ARG A O 1
ATOM 637 N N . ALA A 1 84 ? 38.938 -16.962 -24.543 1.00 53.41 84 ALA A N 1
ATOM 638 C CA . ALA A 1 84 ? 39.489 -18.167 -25.130 1.00 53.41 84 ALA A CA 1
ATOM 639 C C . ALA A 1 84 ? 39.614 -19.163 -23.975 1.00 53.41 84 ALA A C 1
ATOM 641 O O . ALA A 1 84 ? 40.308 -18.894 -22.993 1.00 53.41 84 ALA A O 1
ATOM 642 N N . ALA A 1 85 ? 38.827 -20.234 -24.027 1.00 50.09 85 ALA A N 1
ATOM 643 C CA . ALA A 1 85 ? 38.905 -21.288 -23.042 1.00 50.09 85 ALA A CA 1
ATOM 644 C C . ALA A 1 85 ? 40.276 -21.938 -23.229 1.00 50.09 85 ALA A C 1
ATOM 646 O O . ALA A 1 85 ? 40.451 -22.779 -24.106 1.00 50.09 85 ALA A O 1
ATOM 647 N N . SER A 1 86 ? 41.264 -21.506 -22.448 1.00 49.78 86 SER A N 1
ATOM 648 C CA . SER A 1 86 ? 42.461 -22.305 -22.241 1.00 49.78 86 SER A CA 1
ATOM 649 C C . SER A 1 86 ? 41.995 -23.611 -21.594 1.00 49.78 86 SER A C 1
ATOM 651 O O . SER A 1 86 ? 41.376 -23.556 -20.524 1.00 49.78 86 SER A O 1
ATOM 653 N N . PRO A 1 87 ? 42.218 -24.777 -22.219 1.00 43.94 87 PRO A N 1
ATOM 654 C CA . PRO A 1 87 ? 41.874 -26.045 -21.598 1.00 43.94 87 PRO A CA 1
ATOM 655 C C . PRO A 1 87 ? 42.746 -26.197 -20.345 1.00 43.94 87 PRO A C 1
ATOM 657 O O . PRO A 1 87 ? 43.964 -26.303 -20.454 1.00 43.94 87 PRO A O 1
ATOM 660 N N . GLY A 1 88 ? 42.135 -26.145 -19.156 1.00 55.31 88 GLY A N 1
ATOM 661 C CA . GLY A 1 88 ? 42.815 -26.479 -17.897 1.00 55.31 88 GLY A CA 1
ATOM 662 C C . GLY A 1 88 ? 42.717 -25.486 -16.734 1.00 55.31 88 GLY A C 1
ATOM 663 O O . GLY A 1 88 ? 43.311 -25.755 -15.696 1.00 55.31 88 GLY A O 1
ATOM 664 N N . ALA A 1 89 ? 41.985 -24.372 -16.833 1.00 50.50 89 ALA A N 1
ATOM 665 C CA . ALA A 1 89 ? 41.776 -23.509 -15.664 1.00 50.50 89 ALA A CA 1
ATOM 666 C C . ALA A 1 89 ? 40.600 -24.032 -14.808 1.00 50.50 89 ALA A C 1
ATOM 668 O O . ALA A 1 89 ? 39.486 -24.123 -15.332 1.00 50.50 89 ALA A O 1
ATOM 669 N N . PRO A 1 90 ? 40.795 -24.373 -13.518 1.00 45.78 90 PRO A N 1
ATOM 670 C CA . PRO A 1 90 ? 39.687 -24.765 -12.656 1.00 45.78 90 PRO A CA 1
ATOM 671 C C . PRO A 1 90 ? 38.697 -23.603 -12.511 1.00 45.78 90 PRO A C 1
ATOM 673 O O . PRO A 1 90 ? 39.089 -22.438 -12.403 1.00 45.78 90 PRO A O 1
ATOM 676 N N . LEU A 1 91 ? 37.403 -23.934 -12.516 1.00 51.25 91 LEU A N 1
ATOM 677 C CA . LEU A 1 91 ? 36.322 -23.012 -12.185 1.00 51.25 91 LEU A CA 1
ATOM 678 C C . LEU A 1 91 ? 36.531 -22.522 -10.747 1.00 51.25 91 LEU A C 1
ATOM 680 O O . LEU A 1 91 ? 36.173 -23.205 -9.790 1.00 51.25 91 LEU A O 1
ATOM 684 N N . LEU A 1 92 ? 37.111 -21.334 -10.592 1.00 54.59 92 LEU A N 1
ATOM 685 C CA . LEU A 1 92 ? 36.978 -20.557 -9.367 1.00 54.59 92 LEU A CA 1
ATOM 686 C C . LEU A 1 92 ? 35.511 -20.139 -9.273 1.00 54.59 92 LEU A C 1
ATOM 688 O O . LEU A 1 92 ? 35.090 -19.134 -9.841 1.00 54.59 92 LEU A O 1
ATOM 692 N N . VAL A 1 93 ? 34.723 -20.970 -8.595 1.00 53.53 93 VAL A N 1
ATOM 693 C CA . VAL A 1 93 ? 33.437 -20.570 -8.026 1.00 53.53 93 VAL A CA 1
ATOM 694 C C . VAL A 1 93 ? 33.723 -19.332 -7.172 1.00 53.53 93 VAL A C 1
ATOM 696 O O . VAL A 1 93 ? 34.570 -19.425 -6.279 1.00 53.53 93 VAL A O 1
ATOM 699 N N . PRO A 1 94 ? 33.100 -18.167 -7.426 1.00 44.69 94 PRO A N 1
ATOM 700 C CA . PRO A 1 94 ? 33.208 -17.069 -6.485 1.00 44.69 94 PRO A CA 1
ATOM 701 C C . PRO A 1 94 ? 32.617 -17.564 -5.167 1.00 44.69 94 PRO A C 1
ATOM 703 O O . PRO A 1 94 ? 31.445 -17.939 -5.102 1.00 44.69 94 PRO A O 1
ATOM 706 N N . ALA A 1 95 ? 33.461 -17.630 -4.138 1.00 46.50 95 ALA A N 1
ATOM 707 C CA . ALA A 1 95 ? 33.018 -17.869 -2.781 1.00 46.50 95 ALA A CA 1
ATOM 708 C C . ALA A 1 95 ? 31.951 -16.817 -2.465 1.00 46.50 95 ALA A C 1
ATOM 710 O O . ALA A 1 95 ? 32.209 -15.614 -2.529 1.00 46.50 95 ALA A O 1
ATOM 711 N N . VAL A 1 96 ? 30.736 -17.276 -2.179 1.00 47.50 96 VAL A N 1
ATOM 712 C CA . VAL A 1 96 ? 29.722 -16.455 -1.528 1.00 47.50 96 VAL A CA 1
ATOM 713 C C . VAL A 1 96 ? 30.324 -15.996 -0.204 1.00 47.50 96 VAL A C 1
ATOM 715 O O . VAL A 1 96 ? 30.493 -16.790 0.718 1.00 47.50 96 VAL A O 1
ATOM 718 N N . SER A 1 97 ? 30.740 -14.731 -0.155 1.00 38.62 97 SER A N 1
ATOM 719 C CA . SER A 1 97 ? 31.292 -14.120 1.046 1.00 38.62 97 SER A CA 1
ATOM 720 C C . SER A 1 97 ? 30.167 -14.021 2.071 1.00 38.62 97 SER A C 1
ATOM 722 O O . SER A 1 97 ? 29.261 -13.199 1.949 1.00 38.62 97 SER A O 1
ATOM 724 N N . ALA A 1 98 ? 30.198 -14.923 3.047 1.00 53.56 98 ALA A N 1
ATOM 725 C CA . ALA A 1 98 ? 29.295 -14.969 4.183 1.00 53.56 98 ALA A CA 1
ATOM 726 C C . ALA A 1 98 ? 29.715 -13.938 5.244 1.00 53.56 98 ALA A C 1
ATOM 728 O O . ALA A 1 98 ? 30.087 -14.305 6.345 1.00 53.56 98 ALA A O 1
ATOM 729 N N . GLU A 1 99 ? 29.684 -12.650 4.910 1.00 49.22 99 GLU A N 1
ATOM 730 C CA . GLU A 1 99 ? 29.860 -11.517 5.832 1.00 49.22 99 GLU A CA 1
ATOM 731 C C . GLU A 1 99 ? 29.138 -10.335 5.153 1.00 49.22 99 GLU A C 1
ATOM 733 O O . GLU A 1 99 ? 29.479 -9.983 4.034 1.00 49.22 99 GLU A O 1
ATOM 738 N N . GLN A 1 100 ? 28.072 -9.713 5.655 1.00 49.47 100 GLN A N 1
ATOM 739 C CA . GLN A 1 100 ? 27.836 -9.240 7.011 1.00 49.47 100 GLN A CA 1
ATOM 740 C C . GLN A 1 100 ? 26.340 -9.292 7.341 1.00 49.47 100 GLN A C 1
ATOM 742 O O . GLN A 1 100 ? 25.522 -8.528 6.828 1.00 49.47 100 GLN A O 1
ATOM 747 N N . THR A 1 101 ?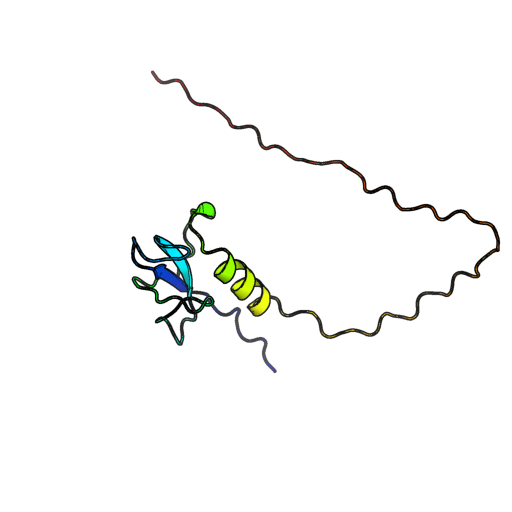 26.002 -10.164 8.283 1.00 47.28 101 THR A N 1
ATOM 748 C CA . THR A 1 101 ? 24.861 -9.985 9.172 1.00 47.28 101 THR A CA 1
ATOM 749 C C . THR A 1 101 ? 25.182 -8.810 10.098 1.00 47.28 101 THR A C 1
ATOM 751 O O . THR A 1 101 ? 25.870 -8.974 11.102 1.00 47.28 101 THR A O 1
ATOM 754 N N . ALA A 1 102 ? 24.704 -7.611 9.769 1.00 45.03 102 ALA A N 1
ATOM 755 C CA . ALA A 1 102 ? 24.636 -6.531 10.745 1.00 45.03 102 ALA A CA 1
ATOM 756 C C . ALA A 1 102 ? 23.396 -6.761 11.622 1.00 45.03 102 ALA A C 1
ATOM 758 O O . ALA A 1 102 ? 22.290 -6.332 11.298 1.00 45.03 102 ALA A O 1
ATOM 759 N N . VAL A 1 103 ? 23.587 -7.489 12.724 1.00 48.19 103 VAL A N 1
ATOM 760 C CA . VAL A 1 103 ? 22.664 -7.466 13.863 1.00 48.19 103 VAL A CA 1
ATOM 761 C C . VAL A 1 103 ? 22.737 -6.056 14.446 1.00 48.19 103 VAL A C 1
ATOM 763 O O . VAL A 1 103 ? 23.781 -5.659 14.959 1.00 48.19 103 VAL A O 1
ATOM 766 N N . MET A 1 104 ? 21.660 -5.275 14.355 1.00 41.34 104 MET A N 1
ATOM 767 C CA . MET A 1 104 ? 21.564 -4.062 15.166 1.00 41.34 104 MET A CA 1
ATOM 768 C C . MET A 1 104 ? 21.364 -4.473 16.631 1.00 41.34 104 MET A C 1
ATOM 770 O O . MET A 1 104 ? 20.473 -5.284 16.903 1.00 41.34 104 MET A O 1
ATOM 774 N N . PRO A 1 105 ? 22.162 -3.957 17.582 1.00 48.69 105 PRO A N 1
ATOM 775 C CA . PRO A 1 105 ? 21.943 -4.235 18.990 1.00 48.69 105 PRO A CA 1
ATOM 776 C C . PRO A 1 105 ? 20.649 -3.566 19.461 1.00 48.69 105 PRO A C 1
ATOM 778 O O . PRO A 1 105 ? 20.426 -2.373 19.247 1.00 48.69 105 PRO A O 1
ATOM 781 N N . VAL A 1 106 ? 19.808 -4.359 20.125 1.00 48.34 106 VAL A N 1
ATOM 782 C CA . VAL A 1 106 ? 18.717 -3.869 20.964 1.00 48.34 106 VAL A CA 1
ATOM 783 C C . VAL A 1 106 ? 19.352 -3.074 22.108 1.00 48.34 106 VAL A C 1
ATOM 785 O O . VAL A 1 106 ? 20.119 -3.620 22.900 1.00 48.34 106 VAL A O 1
ATOM 788 N N . VAL A 1 107 ? 19.104 -1.767 22.170 1.00 50.31 107 VAL A N 1
ATOM 789 C CA . VAL A 1 107 ? 19.447 -0.982 23.359 1.00 50.31 107 VAL A CA 1
ATOM 790 C C . VAL A 1 107 ? 18.262 -1.116 24.302 1.00 50.31 107 VAL A C 1
ATOM 792 O O . VAL A 1 107 ? 17.169 -0.626 24.023 1.00 50.31 107 VAL A O 1
ATOM 795 N N . GLY A 1 108 ? 18.485 -1.904 25.351 1.00 42.88 108 GLY A N 1
ATOM 796 C CA . GLY A 1 108 ? 17.575 -2.080 26.469 1.00 42.88 108 GLY A CA 1
ATOM 797 C C . GLY A 1 108 ? 17.396 -0.803 27.287 1.00 42.88 108 GLY A C 1
ATOM 798 O O . GLY A 1 108 ? 18.170 0.146 27.190 1.00 42.88 108 GLY A O 1
ATOM 799 N N . ALA A 1 109 ? 16.310 -0.840 28.045 1.00 46.59 109 ALA A N 1
ATOM 800 C CA . ALA A 1 109 ? 15.755 0.188 28.903 1.00 46.59 109 ALA A CA 1
ATOM 801 C C . ALA A 1 109 ? 16.556 0.474 30.193 1.00 46.59 109 ALA A C 1
ATOM 803 O O . ALA A 1 109 ? 17.528 -0.220 30.496 1.00 46.59 109 ALA A O 1
ATOM 804 N N . ASP A 1 110 ? 16.012 1.453 30.932 1.00 44.16 110 ASP A N 1
ATOM 805 C CA . ASP A 1 110 ? 16.333 1.979 32.271 1.00 44.16 110 ASP A CA 1
ATOM 806 C C . ASP A 1 110 ? 17.523 2.956 32.338 1.00 44.16 110 ASP A C 1
ATOM 808 O O . ASP A 1 110 ? 18.564 2.738 31.733 1.00 44.16 110 ASP A O 1
ATOM 812 N N . ASP A 1 111 ? 17.423 4.121 32.984 1.00 45.22 111 ASP A N 1
ATOM 813 C CA . ASP A 1 111 ? 16.850 4.368 34.314 1.00 45.22 111 ASP A CA 1
ATOM 814 C C . ASP A 1 111 ? 16.404 5.841 34.478 1.00 45.22 111 ASP A C 1
ATOM 816 O O . ASP A 1 111 ? 16.983 6.756 33.879 1.00 45.22 111 ASP A O 1
ATOM 820 N N . ALA A 1 112 ? 15.365 6.052 35.288 1.00 41.78 112 ALA A N 1
ATOM 821 C CA . ALA A 1 112 ? 14.923 7.360 35.776 1.00 41.78 112 ALA A CA 1
ATOM 822 C C . ALA A 1 112 ? 15.888 7.909 36.845 1.00 41.78 112 ALA A C 1
ATOM 824 O O . ALA A 1 112 ? 16.700 7.179 37.406 1.00 41.78 112 ALA A O 1
ATOM 825 N N . PRO A 1 113 ? 15.794 9.203 37.166 1.00 57.34 113 PRO A N 1
ATOM 826 C CA . PRO A 1 113 ? 15.277 9.524 38.504 1.00 57.34 113 PRO A CA 1
ATOM 827 C C . PRO A 1 113 ? 14.069 10.469 38.507 1.00 57.34 113 PRO A C 1
ATOM 829 O O . PRO A 1 113 ? 13.964 11.331 37.604 1.00 57.34 113 PRO A O 1
#

Secondary structure (DSSP, 8-state):
---------EEEEPPTT-STTTT-EEEE-TT-TTBBTTS-B-EEEESSPPS-GGGB-HHHHHHHHHHHSPPPP-PPPP--------TT----PPP------------------

Foldseek 3Di:
DDPDDQQQWKWFAADAPDDPLHRAIATARPVGRQAGPVRGGGDDIGRDDDPDPVRHDVVRVVSSCCVRDPDDDPDPPDPDPPPPPPPDDDPPPPPPPPDDPPDDDDDDDDDDD

Mean predicted aligned error: 16.52 Å

Sequence (113 aa):
MQPTSPVGWWWGTNRPGGTFYAGRAHVVQPDQPMAGLCGLPVSDVWELRPPSPERLCPDCCVLAMTASYPPFPPTPAPPLPRRAASPGAPLLVPAVSAEQTAVMPVVGADDAP

Organism: NCBI:txid1931992